Protein AF-A0A645G184-F1 (afdb_monomer_lite)

pLDDT: mean 77.53, std 12.36, range [44.47, 93.75]

Foldseek 3Di:
DLLVVLLVVLVVLVVPPPVVQVVVLVPDDPVVSLVSVLVVLVVQLVVLVVQLVVLVVVLVVQQVDADPVPRDGCNVSSNSRNVSSVSNSVVSVVVSVVSVVVVVVVVVVPDDD

Sequence (113 aa):
MIWAALLAVSCAAWWREHVGLDLLPSRLPPAPRRLLKLVIDGATVLFFVFMCLYGIDMTVEGRTQFSTLFGLSMALPFAAVPVSSALAAFQFGVRLITDLSELPRTEVAAAPY

Organism: NCBI:txid1076179

Structure (mmCIF, N/CA/C/O backbone):
data_AF-A0A645G184-F1
#
_entry.id   AF-A0A645G184-F1
#
loop_
_atom_site.group_PDB
_atom_site.id
_atom_site.type_symbol
_atom_site.label_atom_id
_atom_site.label_alt_id
_atom_site.label_comp_id
_atom_site.label_asym_id
_atom_site.label_entity_id
_atom_si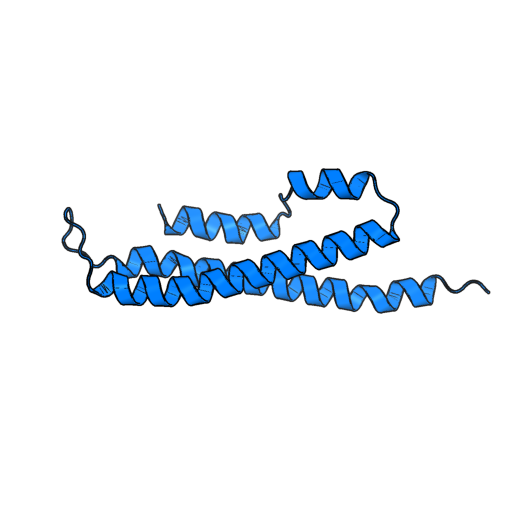te.label_seq_id
_atom_site.pdbx_PDB_ins_code
_atom_site.Cartn_x
_atom_site.Cartn_y
_atom_site.Cartn_z
_atom_site.occupancy
_atom_site.B_iso_or_equiv
_atom_site.auth_seq_id
_atom_site.auth_comp_id
_atom_site.auth_asym_id
_atom_site.auth_atom_id
_atom_site.pdbx_PDB_model_num
ATOM 1 N N . MET A 1 1 ? 11.512 11.383 -8.671 1.00 77.44 1 MET A N 1
ATOM 2 C CA . MET A 1 1 ? 10.327 11.961 -7.997 1.00 77.44 1 MET A CA 1
ATOM 3 C C . MET A 1 1 ? 9.214 10.939 -7.801 1.00 77.44 1 MET A C 1
ATOM 5 O O . MET A 1 1 ? 8.762 10.811 -6.678 1.00 77.44 1 MET A O 1
ATOM 9 N N . ILE A 1 2 ? 8.836 10.163 -8.826 1.00 84.88 2 ILE A N 1
ATOM 10 C CA . ILE A 1 2 ? 7.762 9.146 -8.751 1.00 84.88 2 ILE A CA 1
ATOM 11 C C . ILE A 1 2 ? 7.951 8.160 -7.583 1.00 84.88 2 ILE A C 1
ATOM 13 O O . ILE A 1 2 ? 7.051 8.000 -6.770 1.00 84.88 2 ILE A O 1
ATOM 17 N N . TRP A 1 3 ? 9.150 7.588 -7.434 1.00 89.62 3 TRP A N 1
ATOM 18 C CA . TRP A 1 3 ? 9.488 6.711 -6.305 1.00 89.62 3 TRP A CA 1
ATOM 19 C C . TRP A 1 3 ? 9.290 7.367 -4.938 1.00 89.62 3 TRP A C 1
ATOM 21 O O . TRP A 1 3 ? 8.642 6.790 -4.076 1.00 89.62 3 TRP A O 1
ATOM 31 N N . ALA A 1 4 ? 9.814 8.580 -4.750 1.00 87.38 4 ALA A N 1
ATOM 32 C CA . ALA A 1 4 ? 9.685 9.300 -3.487 1.00 87.38 4 ALA A CA 1
ATOM 33 C C . ALA A 1 4 ? 8.218 9.636 -3.172 1.00 87.38 4 ALA A C 1
ATOM 35 O O . ALA A 1 4 ? 7.779 9.427 -2.049 1.00 87.38 4 ALA A O 1
ATOM 36 N N . ALA A 1 5 ? 7.452 10.093 -4.169 1.00 86.12 5 ALA A N 1
ATOM 37 C CA . ALA A 1 5 ? 6.037 10.413 -4.007 1.00 86.12 5 ALA A CA 1
ATOM 38 C C . ALA A 1 5 ? 5.201 9.173 -3.652 1.00 86.12 5 ALA A C 1
ATOM 40 O O . ALA A 1 5 ? 4.384 9.222 -2.740 1.00 86.12 5 ALA A O 1
ATOM 41 N N . LEU A 1 6 ? 5.434 8.048 -4.329 1.00 85.31 6 LEU A N 1
ATOM 42 C CA . LEU A 1 6 ? 4.681 6.817 -4.096 1.00 85.31 6 LEU A CA 1
ATOM 43 C C . LEU A 1 6 ? 5.078 6.121 -2.788 1.00 85.31 6 LEU A C 1
ATOM 45 O O . LEU A 1 6 ? 4.212 5.659 -2.053 1.00 85.31 6 LEU A O 1
ATOM 49 N N . LEU A 1 7 ? 6.368 6.106 -2.441 1.00 85.50 7 LEU A N 1
ATOM 50 C CA . LEU A 1 7 ? 6.820 5.611 -1.137 1.00 85.50 7 LEU A CA 1
ATOM 51 C C . LEU A 1 7 ? 6.313 6.482 0.016 1.00 85.50 7 LEU A C 1
ATOM 53 O O . LEU A 1 7 ? 6.006 5.954 1.082 1.00 85.50 7 LEU A O 1
ATOM 57 N N . ALA A 1 8 ? 6.170 7.796 -0.190 1.00 84.31 8 ALA A N 1
ATOM 58 C CA . ALA A 1 8 ? 5.580 8.677 0.811 1.00 84.31 8 ALA A CA 1
ATOM 59 C C . ALA A 1 8 ? 4.133 8.277 1.143 1.00 84.31 8 ALA A C 1
ATOM 61 O O . ALA A 1 8 ? 3.758 8.335 2.310 1.00 84.31 8 ALA A O 1
ATOM 62 N N . VAL A 1 9 ? 3.350 7.791 0.169 1.00 75.69 9 VAL A N 1
ATOM 63 C CA . VAL A 1 9 ? 1.995 7.256 0.415 1.00 75.69 9 VAL A CA 1
ATOM 64 C C . VAL A 1 9 ? 2.048 6.027 1.327 1.00 75.69 9 VAL A C 1
ATOM 66 O O . VAL A 1 9 ? 1.304 5.955 2.306 1.00 75.69 9 VAL A O 1
ATOM 69 N N . SER A 1 10 ? 2.966 5.090 1.070 1.00 78.44 10 SER A N 1
ATOM 70 C CA . SER A 1 10 ? 3.162 3.912 1.926 1.00 78.44 10 SER A CA 1
ATOM 71 C C . SER A 1 10 ? 3.655 4.279 3.333 1.00 78.44 10 SER A C 1
ATOM 73 O O . SER A 1 10 ? 3.317 3.584 4.286 1.00 78.44 10 SER A O 1
ATOM 75 N N . CYS A 1 11 ? 4.431 5.358 3.486 1.00 77.56 11 CYS A N 1
ATOM 76 C CA . CYS A 1 11 ? 4.851 5.878 4.793 1.00 77.56 11 CYS A CA 1
ATOM 77 C C . CYS A 1 11 ? 3.720 6.617 5.527 1.00 77.56 11 CYS A C 1
ATOM 79 O O . CYS A 1 11 ? 3.570 6.462 6.737 1.00 77.56 11 CYS A O 1
ATOM 81 N N . ALA A 1 12 ? 2.898 7.397 4.822 1.00 71.38 12 ALA A N 1
ATOM 82 C CA . ALA A 1 12 ? 1.760 8.112 5.404 1.00 71.38 12 ALA A CA 1
ATOM 83 C C . ALA A 1 12 ? 0.668 7.151 5.906 1.00 71.38 12 ALA A C 1
ATOM 85 O O . ALA A 1 12 ? 0.032 7.408 6.930 1.00 71.38 12 ALA A O 1
ATOM 86 N N . ALA A 1 13 ? 0.513 5.997 5.247 1.00 68.06 13 ALA A N 1
ATOM 87 C CA . ALA A 1 13 ? -0.337 4.898 5.707 1.00 68.06 13 ALA A CA 1
ATOM 88 C C . ALA A 1 13 ? -0.019 4.460 7.152 1.00 68.06 13 ALA A C 1
ATOM 90 O O . ALA A 1 13 ? -0.923 4.151 7.936 1.00 68.06 13 ALA A O 1
ATOM 91 N N . TRP A 1 14 ? 1.260 4.495 7.546 1.00 63.25 14 TRP A N 1
ATOM 92 C CA . TRP A 1 14 ? 1.674 4.183 8.912 1.00 63.25 14 TRP A CA 1
ATOM 93 C C . TRP A 1 14 ? 1.129 5.197 9.930 1.00 63.25 14 TRP A C 1
ATOM 95 O O . TRP A 1 14 ? 0.648 4.806 10.996 1.00 63.25 14 TRP A O 1
ATOM 105 N N . TRP A 1 15 ? 1.125 6.486 9.587 1.00 62.84 15 TRP A N 1
ATOM 106 C CA . TRP A 1 15 ? 0.793 7.585 10.502 1.00 62.84 15 TRP A CA 1
ATOM 107 C C . TRP A 1 15 ? -0.707 7.868 10.673 1.00 62.84 15 TRP A C 1
ATOM 109 O O . TRP A 1 15 ? -1.070 8.703 11.493 1.00 62.84 15 TRP A O 1
ATOM 119 N N . ARG A 1 16 ? -1.594 7.138 9.978 1.00 55.47 16 ARG A N 1
ATOM 120 C CA . ARG A 1 16 ? -3.060 7.337 10.044 1.00 55.47 16 ARG A CA 1
ATOM 121 C C . ARG A 1 16 ? -3.485 8.773 9.719 1.00 55.47 16 ARG A C 1
ATOM 123 O O . ARG A 1 16 ? -4.484 9.251 10.245 1.00 55.47 16 ARG A O 1
ATOM 130 N N . GLU A 1 17 ? -2.810 9.448 8.792 1.00 55.41 17 GLU A N 1
ATOM 131 C CA . GLU A 1 17 ? -3.254 10.767 8.316 1.00 55.41 17 GLU A CA 1
ATOM 132 C C . GLU A 1 17 ? -4.462 10.690 7.362 1.00 55.41 17 GLU A C 1
ATOM 134 O O . GLU A 1 17 ? -4.646 11.522 6.476 1.00 55.41 17 GLU A O 1
ATOM 139 N N . HIS A 1 18 ? -5.375 9.739 7.571 1.00 63.38 18 HIS A N 1
ATOM 140 C CA . HIS A 1 18 ? -6.717 9.810 6.999 1.00 63.38 18 HIS A CA 1
ATOM 141 C C . HIS A 1 18 ? -7.560 10.818 7.794 1.00 63.38 18 HIS A C 1
ATOM 143 O O . HIS A 1 18 ? -8.670 10.519 8.227 1.00 63.38 18 HIS A O 1
ATOM 149 N N . VAL A 1 19 ? -7.028 12.031 7.980 1.00 48.03 19 VAL A N 1
ATOM 150 C CA . VAL A 1 19 ? -7.607 13.113 8.788 1.00 48.03 19 VAL A CA 1
ATOM 151 C C . VAL A 1 19 ? -9.067 13.362 8.386 1.00 48.03 19 VAL A C 1
ATOM 153 O O . VAL A 1 19 ? -9.924 13.535 9.245 1.00 48.03 19 VAL A O 1
ATOM 156 N N . GLY A 1 20 ? -9.389 13.270 7.090 1.00 51.06 20 GLY A N 1
ATOM 157 C CA . GLY A 1 20 ? -10.762 13.402 6.586 1.00 51.06 20 GLY A CA 1
ATOM 158 C C . GLY A 1 20 ? -11.712 12.250 6.954 1.00 51.06 20 GLY A C 1
ATOM 159 O O . GLY A 1 20 ? -12.904 12.486 7.136 1.00 51.06 20 GLY A O 1
ATOM 160 N N . LEU A 1 21 ? -11.206 11.022 7.107 1.00 57.28 21 LEU A N 1
ATOM 161 C CA . LEU A 1 21 ? -12.008 9.840 7.448 1.00 57.28 21 LEU A CA 1
ATOM 162 C C . LEU A 1 21 ? -12.116 9.596 8.952 1.00 57.28 21 LEU A C 1
ATOM 164 O O . LEU A 1 21 ? -12.966 8.805 9.334 1.00 57.28 21 LEU A O 1
ATOM 168 N N . ASP A 1 22 ? -11.328 10.260 9.804 1.00 62.62 22 ASP A N 1
ATOM 169 C CA . ASP A 1 22 ? -11.482 10.188 11.266 1.00 62.62 22 ASP A CA 1
ATOM 170 C C . ASP A 1 22 ? -12.506 11.205 11.816 1.00 62.62 22 ASP A C 1
ATOM 172 O O . ASP A 1 22 ? -13.138 10.956 12.850 1.00 62.62 22 ASP A O 1
ATOM 176 N N . LEU A 1 23 ? -12.748 12.321 11.109 1.00 62.06 23 LEU A N 1
ATOM 177 C CA . LEU A 1 23 ? -13.746 13.323 11.514 1.00 62.06 23 LEU A CA 1
ATOM 178 C C . LEU A 1 23 ? -15.178 12.766 11.504 1.00 62.06 23 LEU A C 1
ATOM 180 O O . LEU A 1 23 ? -15.943 13.026 12.432 1.00 62.06 23 LEU A O 1
ATOM 184 N N . LEU A 1 24 ? -15.543 11.974 10.495 1.00 65.19 24 LEU A N 1
ATOM 185 C CA . LEU A 1 24 ? -16.877 11.378 10.372 1.00 65.19 24 LEU A CA 1
ATOM 186 C C . LEU A 1 24 ? -17.193 10.357 11.496 1.00 65.19 24 LEU A C 1
ATOM 188 O O . LEU A 1 24 ? -18.178 10.552 12.207 1.00 65.19 24 LEU A O 1
ATOM 192 N N . PRO A 1 25 ? -16.361 9.329 11.761 1.00 61.56 25 PRO A N 1
ATOM 193 C CA . PRO A 1 25 ? -16.562 8.377 12.850 1.00 61.56 25 PRO A CA 1
ATOM 194 C C . PRO A 1 25 ? -16.48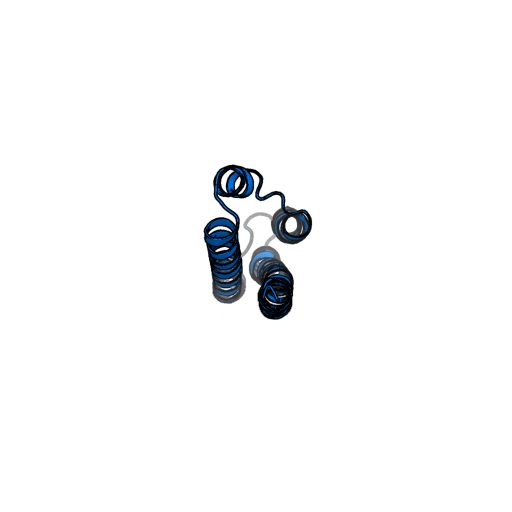4 8.998 14.245 1.00 61.56 25 PRO A C 1
ATOM 196 O O . PRO A 1 25 ? -17.029 8.415 15.178 1.00 61.56 25 PRO A O 1
ATOM 199 N N . SER A 1 26 ? -15.838 10.157 14.425 1.00 66.00 26 SER A N 1
ATOM 200 C CA . SER A 1 26 ? -15.781 10.836 15.731 1.00 66.00 26 SER A CA 1
ATOM 201 C C . SER A 1 26 ? -17.156 11.274 16.261 1.00 66.00 26 SER A C 1
ATOM 203 O O . SER A 1 26 ? -17.314 11.469 17.464 1.00 66.00 26 SER A O 1
ATOM 205 N N . ARG A 1 27 ? -18.158 11.390 15.379 1.00 68.19 27 ARG A N 1
ATOM 206 C CA . ARG A 1 27 ? -19.540 11.763 15.717 1.00 68.19 27 ARG A CA 1
ATOM 207 C C . ARG A 1 27 ? -20.470 10.564 15.925 1.00 68.19 27 ARG A C 1
ATOM 209 O O . ARG A 1 27 ? -21.628 10.771 16.276 1.00 68.19 27 ARG A O 1
ATOM 216 N N . LEU A 1 28 ? -19.996 9.336 15.695 1.00 67.12 28 LEU A N 1
ATOM 217 C CA . LEU A 1 28 ? -20.820 8.129 15.768 1.00 67.12 28 LEU A CA 1
ATOM 218 C C . LEU A 1 28 ? -20.613 7.338 17.075 1.00 67.12 28 LEU A C 1
ATOM 220 O O . LEU A 1 28 ? -19.501 7.301 17.611 1.00 67.12 28 LEU A O 1
ATOM 224 N N . PRO A 1 29 ? -21.662 6.640 17.557 1.00 72.62 29 PRO A N 1
ATOM 225 C CA . PRO A 1 29 ? -21.558 5.704 18.673 1.00 72.62 29 PRO A CA 1
ATOM 226 C C . PRO A 1 29 ? -20.583 4.543 18.370 1.00 72.62 29 PRO A C 1
ATOM 228 O O . PRO A 1 29 ? -20.270 4.265 17.206 1.00 72.62 29 PRO A O 1
ATOM 231 N N . PRO A 1 30 ? -20.080 3.841 19.404 1.00 71.56 30 PRO A N 1
ATOM 232 C CA . PRO A 1 30 ? -18.918 2.955 19.292 1.00 71.56 30 PRO A CA 1
ATOM 233 C C . PRO A 1 30 ? -19.098 1.773 18.328 1.00 71.56 30 PRO A C 1
ATOM 235 O O . PRO A 1 30 ? -18.126 1.378 17.693 1.00 71.56 30 PRO A O 1
ATOM 238 N N . ALA A 1 31 ? -20.308 1.230 18.172 1.00 72.56 31 ALA A N 1
ATOM 239 C CA . ALA A 1 31 ? -20.567 0.089 17.288 1.00 72.56 31 ALA A CA 1
ATOM 240 C C . ALA A 1 31 ? -20.479 0.432 15.779 1.00 72.56 31 ALA A C 1
ATOM 242 O O . ALA A 1 31 ? -19.637 -0.154 15.095 1.00 72.56 31 ALA A O 1
ATOM 243 N N . PRO A 1 32 ? -21.243 1.403 15.229 1.00 76.56 32 PRO A N 1
ATOM 244 C CA . PRO A 1 32 ? -21.146 1.749 13.805 1.00 76.56 32 PRO A CA 1
ATOM 245 C C . PRO A 1 32 ? -19.802 2.387 13.437 1.00 76.56 32 PRO A C 1
ATOM 247 O O . PRO A 1 32 ? -19.313 2.192 12.327 1.00 76.56 32 PRO A O 1
ATOM 250 N N . ARG A 1 33 ? -19.158 3.091 14.379 1.00 76.56 33 ARG A N 1
ATOM 251 C CA . ARG A 1 33 ? -17.797 3.613 14.201 1.00 76.56 33 ARG A CA 1
ATOM 252 C C . ARG A 1 33 ? -16.790 2.506 13.877 1.00 76.56 33 ARG A C 1
ATOM 254 O O . ARG A 1 33 ? -15.904 2.718 13.054 1.00 76.56 33 ARG A O 1
ATOM 261 N N . ARG A 1 34 ? -16.909 1.348 14.532 1.00 74.06 34 ARG A N 1
ATOM 262 C CA . ARG A 1 34 ? -16.015 0.198 14.327 1.00 74.06 34 ARG A CA 1
ATOM 263 C C . ARG A 1 34 ? -16.247 -0.458 12.973 1.00 74.06 34 ARG A C 1
ATOM 265 O O . ARG A 1 34 ? -15.285 -0.667 12.245 1.00 74.06 34 ARG A O 1
ATOM 272 N N . LEU A 1 35 ? -17.509 -0.703 12.610 1.00 79.94 35 LEU A N 1
ATOM 273 C CA . LEU A 1 35 ? -17.845 -1.267 11.301 1.00 79.94 35 LEU A CA 1
ATOM 274 C C . LEU A 1 35 ? -17.343 -0.367 10.165 1.00 79.94 35 LEU A C 1
ATOM 276 O O . LEU A 1 35 ? -16.749 -0.857 9.211 1.00 79.94 35 LEU A O 1
ATOM 280 N N . LEU A 1 36 ? -17.520 0.950 10.297 1.00 81.88 36 LEU A N 1
ATOM 281 C CA . LEU A 1 36 ? -17.047 1.909 9.303 1.00 81.88 36 LEU A CA 1
ATOM 282 C C . LEU A 1 36 ? -15.522 1.861 9.134 1.00 81.88 36 LEU A C 1
ATOM 284 O O . LEU A 1 36 ? -15.045 1.864 8.004 1.00 81.88 36 LEU A O 1
ATOM 288 N N . LYS A 1 37 ? -14.761 1.770 10.234 1.00 79.31 37 LYS A N 1
ATOM 289 C CA . LYS A 1 37 ? -13.298 1.619 10.177 1.00 79.31 37 LYS A CA 1
ATOM 290 C C . LYS A 1 37 ? -12.882 0.334 9.467 1.00 79.31 37 LYS A C 1
ATOM 292 O O . LYS A 1 37 ? -12.089 0.404 8.539 1.00 79.31 37 LYS A O 1
ATOM 297 N N . LEU A 1 38 ? -13.492 -0.797 9.824 1.00 82.38 38 LEU A N 1
ATOM 298 C CA . LEU A 1 38 ? -13.208 -2.087 9.194 1.00 82.38 38 LEU A CA 1
ATOM 299 C C . LEU A 1 38 ? -13.474 -2.056 7.679 1.00 82.38 38 LEU A C 1
ATOM 301 O O . LEU A 1 38 ? -12.679 -2.565 6.892 1.00 82.38 38 LEU A O 1
ATOM 305 N N . VAL A 1 39 ? -14.581 -1.432 7.264 1.00 84.81 39 VAL A N 1
ATOM 306 C CA . VAL A 1 39 ? -14.940 -1.281 5.847 1.00 84.81 39 VAL A CA 1
ATOM 307 C C . VAL A 1 39 ? -13.944 -0.384 5.114 1.00 84.81 39 VAL A C 1
ATOM 309 O O . VAL A 1 39 ? -13.523 -0.726 4.012 1.00 84.81 39 VAL A O 1
ATOM 312 N N . ILE A 1 40 ? -13.545 0.741 5.713 1.00 84.19 40 ILE A N 1
ATOM 313 C CA . ILE A 1 40 ? -12.552 1.657 5.135 1.00 84.19 40 ILE A CA 1
ATOM 314 C C . ILE A 1 40 ? -11.198 0.962 4.983 1.00 84.19 40 ILE A C 1
ATOM 316 O O . ILE A 1 40 ? -10.594 1.033 3.912 1.00 84.19 40 ILE A O 1
ATOM 320 N N . ASP A 1 41 ? -10.734 0.270 6.021 1.00 82.19 41 ASP A N 1
ATOM 321 C CA . ASP A 1 41 ? -9.451 -0.429 5.998 1.00 82.19 41 ASP A CA 1
ATOM 322 C C . ASP A 1 41 ? -9.477 -1.566 4.967 1.00 82.19 41 ASP A C 1
ATOM 324 O O . ASP A 1 41 ? -8.566 -1.680 4.148 1.00 82.19 41 ASP A O 1
ATOM 328 N N . GLY A 1 42 ? -10.567 -2.339 4.906 1.00 86.56 42 GLY A N 1
ATOM 329 C CA . GLY A 1 42 ? -10.769 -3.365 3.881 1.00 86.56 42 GLY A CA 1
ATOM 330 C C . GLY A 1 42 ? -10.787 -2.804 2.455 1.00 86.56 42 GLY A C 1
ATOM 331 O O . GLY A 1 42 ? -10.111 -3.336 1.572 1.00 86.56 42 GLY A O 1
ATOM 332 N N . ALA A 1 43 ? -11.501 -1.699 2.223 1.00 88.94 43 ALA A N 1
ATOM 333 C CA . ALA A 1 43 ? -11.527 -1.022 0.926 1.00 88.94 43 ALA A CA 1
ATOM 334 C C . ALA A 1 43 ? -10.142 -0.481 0.535 1.00 88.94 43 ALA A C 1
ATOM 336 O O . ALA A 1 43 ? -9.751 -0.561 -0.629 1.00 88.94 43 ALA A O 1
ATOM 337 N N . THR A 1 44 ? -9.378 0.012 1.511 1.00 86.69 44 THR A N 1
ATOM 338 C CA . THR A 1 44 ? -8.015 0.515 1.311 1.00 86.69 44 THR A CA 1
ATOM 339 C C . THR A 1 44 ? -7.062 -0.612 0.914 1.00 86.69 44 THR A C 1
ATOM 341 O O . THR A 1 44 ? -6.331 -0.474 -0.067 1.00 86.69 44 THR A O 1
ATOM 344 N N . VAL A 1 45 ? -7.109 -1.758 1.606 1.00 88.94 45 VAL A N 1
ATOM 345 C CA . VAL A 1 45 ? -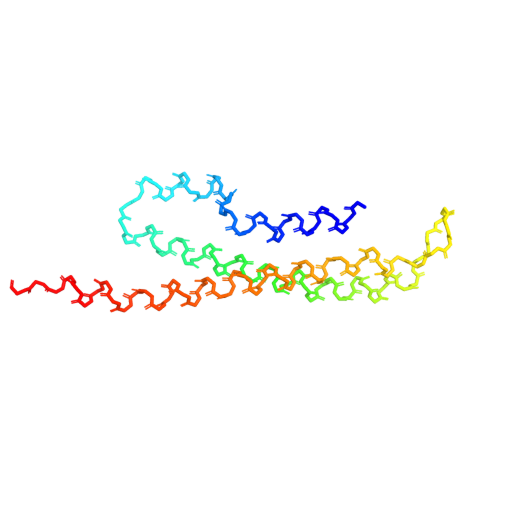6.338 -2.956 1.225 1.00 88.94 45 VAL A CA 1
ATOM 346 C C . VAL A 1 45 ? -6.686 -3.381 -0.198 1.00 88.94 45 VAL A C 1
ATOM 348 O O . VAL A 1 45 ? -5.785 -3.570 -1.014 1.00 88.94 45 VAL A O 1
ATOM 351 N N . LEU A 1 46 ? -7.979 -3.490 -0.515 1.00 92.06 46 LEU A N 1
ATOM 352 C CA . LEU A 1 46 ? -8.439 -3.897 -1.840 1.00 92.06 46 LEU A CA 1
ATOM 353 C C . LEU A 1 46 ? -7.926 -2.953 -2.935 1.00 92.06 46 LEU A C 1
ATOM 355 O O . LEU A 1 46 ? -7.416 -3.412 -3.957 1.00 92.06 46 LEU A O 1
ATOM 359 N N . PHE A 1 47 ? -8.012 -1.642 -2.703 1.00 90.12 47 PHE A N 1
ATOM 360 C CA . PHE A 1 47 ? -7.515 -0.628 -3.627 1.00 90.12 47 PHE A CA 1
ATOM 361 C C . PHE A 1 47 ? -6.009 -0.769 -3.884 1.00 90.12 47 PHE A C 1
ATOM 363 O O . PHE A 1 47 ? -5.580 -0.770 -5.037 1.00 90.12 47 PHE A O 1
ATOM 370 N N . PHE A 1 48 ? -5.197 -0.947 -2.838 1.00 89.56 48 PHE A N 1
ATOM 371 C CA . PHE A 1 48 ? -3.750 -1.103 -3.006 1.00 89.56 48 PHE A CA 1
ATOM 372 C C . PHE A 1 48 ? -3.356 -2.439 -3.641 1.00 89.56 48 PHE A C 1
ATOM 374 O O . PHE A 1 48 ? -2.400 -2.480 -4.414 1.00 89.56 48 PHE A O 1
ATOM 381 N N . VAL A 1 49 ? -4.094 -3.523 -3.386 1.00 92.19 49 VAL A N 1
ATOM 382 C CA . VAL A 1 49 ? -3.895 -4.796 -4.097 1.00 92.19 49 VAL A CA 1
ATOM 383 C C . VAL A 1 49 ? -4.187 -4.622 -5.587 1.00 92.19 49 VAL A C 1
ATOM 385 O O . VAL A 1 49 ? -3.375 -5.021 -6.419 1.00 92.19 49 VAL A O 1
ATOM 388 N N . PHE A 1 50 ? -5.298 -3.967 -5.932 1.00 93.75 50 PHE A N 1
ATOM 389 C CA . PHE A 1 50 ? -5.633 -3.655 -7.319 1.00 93.75 50 PHE A CA 1
ATOM 390 C C . PHE A 1 50 ? -4.555 -2.787 -7.988 1.00 93.75 50 PHE A C 1
ATOM 392 O O . PHE A 1 50 ? -4.090 -3.110 -9.081 1.00 93.75 50 PHE A O 1
ATOM 399 N N . MET A 1 51 ? -4.092 -1.734 -7.305 1.00 90.50 51 MET A N 1
ATOM 400 C CA . MET A 1 51 ? -3.029 -0.853 -7.802 1.00 90.50 51 MET A CA 1
ATOM 401 C C . MET A 1 51 ? -1.699 -1.597 -7.990 1.00 90.50 51 MET A C 1
ATOM 403 O O . MET A 1 51 ? -0.959 -1.302 -8.926 1.00 90.50 51 MET A O 1
ATOM 407 N N . CYS A 1 52 ? -1.412 -2.596 -7.150 1.00 92.75 52 CYS A N 1
ATOM 408 C CA . CYS A 1 52 ? -0.244 -3.457 -7.301 1.00 92.75 52 CYS A CA 1
ATOM 409 C C . CYS A 1 52 ? -0.313 -4.280 -8.593 1.00 92.75 52 CYS A C 1
ATOM 411 O O . CYS A 1 52 ? 0.627 -4.240 -9.384 1.00 92.75 52 CYS A O 1
ATOM 413 N N . LEU A 1 53 ? -1.436 -4.964 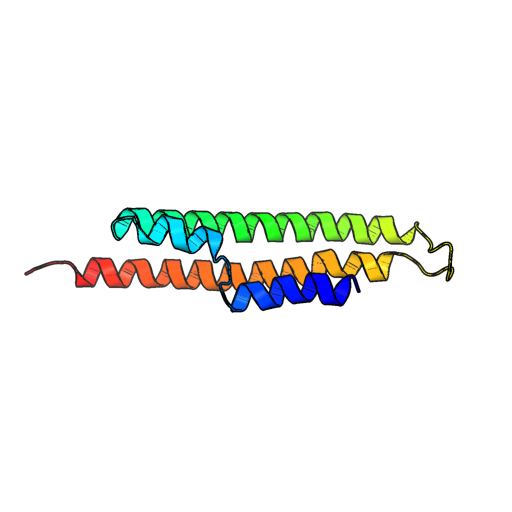-8.838 1.00 93.31 53 LEU A N 1
ATOM 414 C CA . LEU A 1 53 ? -1.629 -5.783 -10.039 1.00 93.31 53 LEU A CA 1
ATOM 415 C C . LEU A 1 53 ? -1.542 -4.936 -11.312 1.00 93.31 53 LEU A C 1
ATOM 417 O O . LEU A 1 53 ? -0.752 -5.237 -12.201 1.00 93.31 53 LEU A O 1
ATOM 421 N N . TYR A 1 54 ? -2.268 -3.820 -11.354 1.00 91.31 54 TYR A N 1
ATOM 422 C CA . TYR A 1 54 ? -2.236 -2.917 -12.504 1.00 91.31 54 TYR A CA 1
ATOM 423 C C . TYR A 1 54 ? -0.858 -2.257 -12.693 1.00 91.31 54 TYR A C 1
ATOM 425 O O . TYR A 1 54 ? -0.398 -2.033 -13.812 1.00 91.31 54 TYR A O 1
ATOM 433 N N . GLY A 1 55 ? -0.154 -1.974 -11.594 1.00 88.12 55 GLY A N 1
ATOM 434 C CA . GLY A 1 55 ? 1.206 -1.442 -11.618 1.00 88.12 55 GLY A CA 1
ATOM 435 C C . GLY A 1 55 ? 2.225 -2.406 -12.233 1.00 88.12 55 GLY A C 1
ATOM 436 O O . GLY A 1 55 ? 3.193 -1.955 -12.851 1.00 88.12 55 GLY A O 1
ATOM 437 N N . ILE A 1 56 ? 2.018 -3.721 -12.100 1.00 90.94 56 ILE A N 1
ATOM 438 C CA . ILE A 1 56 ? 2.854 -4.735 -12.760 1.00 90.94 56 ILE A CA 1
ATOM 439 C C . ILE A 1 56 ? 2.678 -4.643 -14.276 1.00 90.94 56 ILE A C 1
ATOM 441 O O . ILE A 1 56 ? 3.681 -4.544 -14.987 1.00 90.94 56 ILE A O 1
ATOM 445 N N . ASP A 1 57 ? 1.436 -4.590 -14.759 1.00 88.62 57 ASP A N 1
ATOM 446 C CA . ASP A 1 57 ? 1.142 -4.466 -16.191 1.00 88.62 57 ASP A CA 1
ATOM 447 C C . ASP A 1 57 ? 1.716 -3.162 -16.763 1.00 88.62 57 ASP A C 1
ATOM 449 O O . ASP A 1 57 ? 2.449 -3.194 -17.754 1.00 88.62 57 ASP A O 1
ATOM 453 N N . MET A 1 58 ? 1.538 -2.031 -16.063 1.00 85.44 58 MET A N 1
ATOM 454 C CA . MET A 1 58 ? 2.173 -0.761 -16.449 1.00 85.44 58 MET A CA 1
ATOM 455 C C . MET A 1 58 ? 3.701 -0.869 -16.527 1.00 85.44 58 MET A C 1
ATOM 457 O O . MET A 1 58 ? 4.323 -0.319 -17.435 1.00 85.44 58 MET A O 1
ATOM 461 N N . THR A 1 59 ? 4.334 -1.580 -15.591 1.00 87.88 59 THR A N 1
ATOM 462 C CA . THR A 1 59 ? 5.793 -1.770 -15.590 1.00 87.88 59 THR A CA 1
ATOM 463 C C . THR A 1 59 ? 6.246 -2.605 -16.787 1.00 87.88 59 THR A C 1
ATOM 465 O O . THR A 1 59 ? 7.282 -2.318 -17.394 1.00 87.88 59 THR A O 1
ATOM 468 N N . VAL A 1 60 ? 5.468 -3.627 -17.148 1.00 86.56 60 VAL A N 1
ATOM 469 C CA . VAL A 1 60 ? 5.728 -4.473 -18.314 1.00 86.56 60 VAL A CA 1
ATOM 470 C C . VAL A 1 60 ? 5.609 -3.671 -19.607 1.00 86.56 60 VAL A C 1
ATOM 472 O O . VAL A 1 60 ? 6.536 -3.722 -20.417 1.00 86.56 60 VAL A O 1
ATOM 475 N N . GLU A 1 61 ? 4.542 -2.893 -19.773 1.00 83.25 61 GLU A N 1
ATOM 476 C CA . GLU A 1 61 ? 4.326 -2.025 -20.938 1.00 83.25 61 GLU A CA 1
ATOM 477 C C . GLU A 1 61 ? 5.394 -0.925 -21.039 1.00 83.25 61 GLU A C 1
ATOM 479 O O . GLU A 1 61 ? 5.925 -0.651 -22.122 1.00 83.25 61 GLU A O 1
ATOM 484 N N . GLY A 1 62 ? 5.812 -0.372 -19.896 1.00 78.19 62 GLY A N 1
ATOM 485 C CA . GLY A 1 62 ? 6.868 0.635 -19.786 1.00 78.19 62 GLY A CA 1
ATOM 486 C C . GLY A 1 62 ? 8.238 0.191 -20.291 1.00 78.19 62 GLY A C 1
ATOM 487 O O . GLY A 1 62 ? 9.097 1.036 -20.545 1.00 78.19 62 GLY A O 1
ATOM 488 N N . ARG A 1 63 ? 8.459 -1.114 -20.503 1.00 76.31 63 ARG A N 1
ATOM 489 C CA . ARG A 1 63 ? 9.679 -1.612 -21.161 1.00 76.31 63 ARG A CA 1
ATOM 490 C C . ARG A 1 63 ? 9.788 -1.173 -22.617 1.00 76.31 63 ARG A C 1
ATOM 492 O O . ARG A 1 63 ? 10.897 -1.020 -23.113 1.00 76.31 63 ARG A O 1
ATOM 499 N N . THR A 1 64 ? 8.654 -0.958 -23.277 1.00 76.06 64 THR A N 1
ATOM 500 C CA . THR A 1 64 ? 8.593 -0.530 -24.683 1.00 76.06 64 THR A CA 1
ATOM 501 C C . THR A 1 64 ? 8.584 0.991 -24.841 1.00 76.06 64 THR A C 1
ATOM 503 O O . THR A 1 64 ? 8.824 1.502 -25.933 1.00 76.06 64 THR A O 1
ATOM 506 N N . GLN A 1 65 ? 8.358 1.723 -23.745 1.00 75.88 65 GLN A N 1
ATOM 507 C CA . GLN A 1 65 ? 8.377 3.179 -23.715 1.00 75.88 65 GLN A CA 1
ATOM 508 C C . GLN A 1 65 ? 9.750 3.697 -23.282 1.00 75.88 65 GLN A C 1
ATOM 510 O O . GLN A 1 65 ? 10.237 3.403 -22.187 1.00 75.88 65 GLN A O 1
ATOM 515 N N . PHE A 1 66 ? 10.356 4.514 -24.139 1.00 76.25 66 PHE A N 1
ATOM 516 C CA . PHE A 1 66 ? 11.642 5.149 -23.879 1.00 76.25 66 PHE A CA 1
ATOM 517 C C . PHE A 1 66 ? 11.467 6.642 -23.623 1.00 76.25 66 PHE A C 1
ATOM 519 O O . PHE A 1 66 ? 10.698 7.328 -24.296 1.00 76.25 66 PHE A O 1
ATOM 526 N N . SER A 1 67 ? 12.204 7.149 -22.640 1.00 74.94 67 SER A N 1
ATOM 527 C CA . SER A 1 67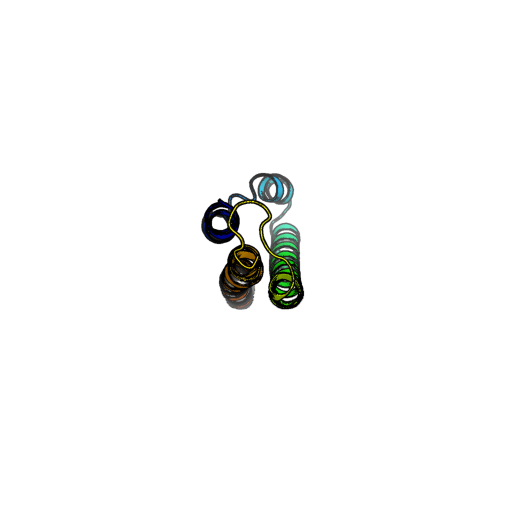 ? 12.313 8.581 -22.384 1.00 74.94 67 SER A CA 1
ATOM 528 C C . SER A 1 67 ? 12.918 9.294 -23.587 1.00 74.94 67 SER A C 1
ATOM 530 O O . SER A 1 67 ? 14.022 8.965 -24.017 1.00 74.94 67 SER A O 1
ATOM 532 N N . THR A 1 68 ? 12.224 10.321 -24.077 1.00 69.06 68 THR A N 1
ATOM 533 C CA . THR A 1 68 ? 12.698 11.210 -25.149 1.00 69.06 68 THR A CA 1
ATOM 534 C C . THR A 1 68 ? 13.951 11.990 -24.755 1.00 69.06 68 THR A C 1
ATOM 536 O O . THR A 1 68 ? 14.695 12.421 -25.629 1.00 69.06 68 THR A O 1
ATOM 539 N N . LEU A 1 69 ? 14.192 12.164 -23.450 1.00 69.81 69 LEU A N 1
ATOM 540 C CA . LEU A 1 69 ? 15.286 12.982 -22.928 1.00 69.81 69 LEU A CA 1
ATOM 541 C C . LEU A 1 69 ? 16.571 12.182 -22.672 1.00 69.81 69 LEU A C 1
ATOM 543 O O . LEU A 1 69 ? 17.662 12.687 -22.906 1.00 69.81 69 LEU A O 1
ATOM 547 N N . PHE A 1 70 ? 16.449 10.947 -22.173 1.00 71.81 70 PHE A N 1
ATOM 548 C CA . PHE A 1 70 ? 17.598 10.136 -21.737 1.00 71.81 70 PHE A CA 1
ATOM 549 C C . PHE A 1 70 ? 17.726 8.786 -22.458 1.00 71.81 70 PHE A C 1
ATOM 551 O O . PHE A 1 70 ? 18.693 8.071 -22.218 1.00 71.81 70 PHE A O 1
ATOM 558 N N . GLY A 1 71 ? 16.756 8.389 -23.292 1.00 74.44 71 GLY A N 1
ATOM 559 C CA . GLY A 1 71 ? 16.747 7.075 -23.953 1.00 74.44 71 GLY A CA 1
ATOM 560 C C . GLY A 1 71 ? 16.595 5.887 -22.992 1.00 74.44 71 GLY A C 1
ATOM 561 O O . GLY A 1 71 ? 16.787 4.741 -23.386 1.00 74.44 71 GLY A O 1
ATOM 562 N N . LEU A 1 72 ? 16.264 6.145 -21.723 1.00 76.00 72 LEU A N 1
ATOM 563 C CA . LEU A 1 72 ? 16.069 5.125 -20.695 1.00 76.00 72 LEU A CA 1
ATOM 564 C C . LEU A 1 72 ? 14.649 4.559 -20.752 1.00 76.00 72 LEU A C 1
ATOM 566 O O . LEU A 1 72 ? 13.691 5.287 -21.021 1.00 76.00 72 LEU A O 1
ATOM 570 N N . SER A 1 73 ? 14.517 3.267 -20.457 1.00 78.31 73 SER A N 1
ATOM 571 C CA . SER A 1 73 ? 13.218 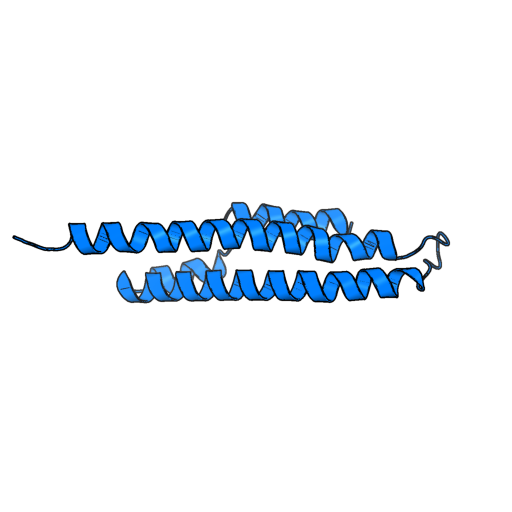2.601 -20.355 1.00 78.31 73 SER A CA 1
ATOM 572 C C . SER A 1 73 ? 12.398 3.142 -19.177 1.00 78.31 73 SER A C 1
ATOM 574 O O . SER A 1 73 ? 12.913 3.312 -18.068 1.00 78.31 73 SER A O 1
ATOM 576 N N . MET A 1 74 ? 11.098 3.356 -19.401 1.00 82.31 74 MET A N 1
ATOM 577 C CA . MET A 1 74 ? 10.140 3.788 -18.375 1.00 82.31 74 MET A CA 1
ATOM 578 C C . MET A 1 74 ? 9.746 2.678 -17.390 1.00 82.31 74 MET A C 1
ATOM 580 O O . MET A 1 74 ? 9.021 2.939 -16.429 1.00 82.31 74 MET A O 1
ATOM 584 N N . ALA A 1 75 ? 10.281 1.465 -17.553 1.00 83.38 75 ALA A N 1
ATOM 585 C CA . ALA A 1 75 ? 10.062 0.365 -16.620 1.00 83.38 75 ALA A CA 1
ATOM 586 C C . ALA A 1 75 ? 10.503 0.710 -15.186 1.00 83.38 75 ALA A C 1
ATOM 588 O O . ALA A 1 75 ? 9.788 0.411 -14.235 1.00 83.38 75 ALA A O 1
ATOM 589 N N . LEU A 1 76 ? 11.647 1.384 -15.005 1.00 83.62 76 LEU A N 1
ATOM 590 C CA . LEU A 1 76 ? 12.154 1.728 -13.670 1.00 83.62 76 LEU A CA 1
ATOM 591 C C . LEU A 1 76 ? 11.268 2.767 -12.941 1.00 83.62 76 LEU A C 1
ATOM 593 O O . LEU A 1 76 ? 10.979 2.576 -11.757 1.00 83.62 76 LEU A O 1
ATOM 597 N N . PRO A 1 77 ? 10.806 3.850 -13.597 1.00 84.56 77 PRO A N 1
ATOM 598 C CA . PRO A 1 77 ? 9.781 4.730 -13.039 1.00 84.56 77 PRO A CA 1
ATOM 599 C C . PRO A 1 77 ? 8.461 4.029 -12.709 1.00 84.56 77 PRO A C 1
ATOM 601 O O . PRO A 1 77 ? 7.913 4.270 -11.635 1.00 84.56 77 PRO A O 1
ATOM 604 N N . PHE A 1 78 ? 7.955 3.168 -13.596 1.00 85.88 78 PHE A N 1
ATOM 605 C CA . PHE A 1 78 ? 6.665 2.502 -13.392 1.00 85.88 78 PHE A CA 1
ATOM 606 C C . PHE A 1 78 ? 6.712 1.409 -12.328 1.00 85.88 78 PHE A C 1
ATOM 608 O O . PHE A 1 78 ? 5.736 1.267 -11.598 1.00 85.88 78 PHE A O 1
ATOM 615 N N . ALA A 1 79 ? 7.865 0.765 -12.117 1.00 88.31 79 ALA A N 1
ATOM 616 C CA . ALA A 1 79 ? 8.076 -0.194 -11.031 1.00 88.31 79 ALA A CA 1
ATOM 617 C C . ALA A 1 79 ? 7.856 0.404 -9.627 1.00 88.31 79 ALA A C 1
ATOM 619 O O . ALA A 1 79 ? 7.575 -0.327 -8.678 1.00 88.31 79 ALA A O 1
ATOM 620 N N . ALA A 1 80 ? 7.919 1.731 -9.484 1.00 89.44 80 ALA A N 1
ATOM 621 C CA . ALA A 1 80 ? 7.580 2.403 -8.234 1.00 89.44 80 ALA A CA 1
ATOM 622 C C . ALA A 1 80 ? 6.130 2.141 -7.794 1.00 89.44 80 ALA A C 1
ATOM 624 O O . ALA A 1 80 ? 5.855 2.066 -6.594 1.00 89.44 80 ALA A O 1
ATOM 625 N N . VAL A 1 81 ? 5.203 2.003 -8.751 1.00 89.56 81 VAL A N 1
ATOM 626 C CA . VAL A 1 81 ? 3.774 1.779 -8.494 1.00 89.56 81 VAL A CA 1
ATOM 627 C C . VAL A 1 81 ? 3.542 0.420 -7.834 1.00 89.56 81 VAL A C 1
ATOM 629 O O . VAL A 1 81 ? 3.078 0.422 -6.695 1.00 89.56 81 VAL A O 1
ATOM 632 N N . PRO A 1 82 ? 3.901 -0.736 -8.428 1.00 91.38 82 PRO A N 1
ATOM 633 C CA . PRO A 1 82 ? 3.655 -2.025 -7.790 1.00 91.38 82 PRO A CA 1
ATOM 634 C C . PRO A 1 82 ? 4.405 -2.175 -6.462 1.00 91.38 82 PRO A C 1
ATOM 636 O O . PRO A 1 82 ? 3.845 -2.714 -5.512 1.00 91.38 82 PRO A O 1
ATOM 639 N N . VAL A 1 83 ? 5.622 -1.632 -6.335 1.00 92.12 83 VAL A N 1
ATOM 640 C CA . VAL A 1 83 ? 6.410 -1.745 -5.094 1.00 92.12 83 VAL A CA 1
ATOM 641 C C . VAL A 1 83 ? 5.781 -0.968 -3.935 1.00 92.12 83 VAL A C 1
ATOM 643 O O . VAL A 1 83 ? 5.593 -1.520 -2.851 1.00 92.12 83 VAL A O 1
ATOM 646 N N . SER A 1 84 ? 5.413 0.297 -4.149 1.00 90.69 84 SER A N 1
ATOM 647 C CA . SER A 1 84 ? 4.740 1.107 -3.119 1.00 90.69 84 SER A CA 1
ATOM 648 C C . SER A 1 84 ? 3.359 0.551 -2.758 1.00 90.69 84 SER A C 1
ATOM 650 O O . SER A 1 84 ? 3.002 0.489 -1.579 1.00 90.69 84 SER A O 1
ATOM 652 N N . SER A 1 85 ? 2.615 0.077 -3.761 1.00 89.19 85 SER A N 1
ATOM 653 C CA . SER A 1 85 ? 1.296 -0.536 -3.587 1.00 89.19 85 SER A CA 1
ATOM 654 C C . SER A 1 85 ? 1.371 -1.815 -2.762 1.00 89.19 85 SER A C 1
ATOM 656 O O . SER A 1 85 ? 0.586 -1.989 -1.836 1.00 89.19 85 SER A O 1
ATOM 658 N N . ALA A 1 86 ? 2.342 -2.688 -3.047 1.00 90.88 86 ALA A N 1
ATOM 659 C CA . ALA A 1 86 ? 2.559 -3.919 -2.294 1.00 90.88 86 ALA A CA 1
ATOM 660 C C . ALA A 1 86 ? 2.907 -3.635 -0.826 1.00 90.88 86 ALA A C 1
ATOM 662 O O . ALA A 1 86 ? 2.338 -4.249 0.077 1.00 90.88 86 ALA A O 1
ATOM 663 N N . LEU A 1 87 ? 3.795 -2.666 -0.574 1.00 90.44 87 LEU A N 1
ATOM 664 C CA . LEU A 1 87 ? 4.150 -2.248 0.785 1.00 90.44 87 LEU A CA 1
ATOM 665 C C . LEU A 1 87 ? 2.955 -1.655 1.540 1.00 90.44 87 LEU A C 1
ATOM 667 O O . LEU A 1 87 ? 2.787 -1.924 2.729 1.00 90.44 87 LEU A O 1
ATOM 671 N N . ALA A 1 88 ? 2.122 -0.854 0.875 1.00 87.81 88 ALA A N 1
ATOM 672 C CA . ALA A 1 88 ? 0.911 -0.305 1.478 1.00 87.81 88 ALA A CA 1
ATOM 673 C C . ALA A 1 88 ? -0.111 -1.415 1.774 1.00 87.81 88 ALA A C 1
ATOM 675 O O . ALA A 1 88 ? -0.582 -1.522 2.905 1.00 87.81 88 ALA A O 1
ATOM 676 N N . ALA A 1 89 ? -0.388 -2.293 0.805 1.00 88.50 89 ALA A N 1
ATOM 677 C CA . ALA A 1 89 ? -1.300 -3.423 0.965 1.00 88.50 89 ALA A CA 1
ATOM 678 C C . ALA A 1 89 ? -0.887 -4.337 2.127 1.00 88.50 89 ALA A C 1
ATOM 680 O O . ALA A 1 89 ? -1.737 -4.739 2.918 1.00 88.50 89 ALA A O 1
ATOM 681 N N . PHE A 1 90 ? 0.412 -4.616 2.277 1.00 89.56 90 PHE A N 1
ATOM 682 C CA . PHE A 1 90 ? 0.927 -5.399 3.399 1.00 89.56 90 PHE A CA 1
ATOM 683 C C . PHE A 1 90 ? 0.677 -4.710 4.749 1.00 89.56 90 PHE A C 1
ATOM 685 O O . PHE A 1 90 ? 0.134 -5.327 5.662 1.00 89.56 90 PHE A O 1
ATOM 692 N N . GLN A 1 91 ? 1.014 -3.423 4.875 1.00 87.50 91 GLN A N 1
ATOM 693 C CA . GLN A 1 91 ? 0.823 -2.669 6.121 1.00 87.50 91 GLN A CA 1
ATOM 694 C C . GLN A 1 91 ? -0.653 -2.574 6.530 1.00 87.50 91 GLN A C 1
ATOM 696 O O . GLN A 1 91 ? -0.990 -2.810 7.692 1.00 87.50 91 GLN A O 1
ATOM 701 N N . PHE A 1 92 ? -1.539 -2.262 5.581 1.00 84.38 92 PHE A N 1
ATOM 702 C CA . PHE A 1 92 ? -2.977 -2.210 5.840 1.00 84.38 92 PHE A CA 1
ATOM 703 C C . PHE A 1 92 ? -3.562 -3.602 6.106 1.00 84.38 92 PHE A C 1
ATOM 705 O O . PHE A 1 92 ? -4.413 -3.741 6.979 1.00 84.38 92 PHE A O 1
ATOM 712 N N . GLY A 1 93 ? -3.073 -4.642 5.424 1.00 85.62 93 GLY A N 1
ATOM 713 C CA . GLY A 1 93 ? -3.503 -6.022 5.641 1.00 85.62 93 GLY A CA 1
ATOM 714 C C . GLY A 1 93 ? -3.167 -6.525 7.044 1.00 85.62 93 GLY A C 1
ATOM 715 O O . GLY A 1 93 ? -4.034 -7.067 7.724 1.00 85.62 93 GLY A O 1
ATOM 716 N N . VAL A 1 94 ? -1.940 -6.279 7.519 1.00 87.12 94 VAL A N 1
ATOM 717 C CA . VAL A 1 94 ? -1.542 -6.604 8.899 1.00 87.12 94 VAL A CA 1
ATOM 718 C C . VAL A 1 94 ? -2.440 -5.886 9.904 1.00 87.12 94 VAL A C 1
ATOM 720 O O . VAL A 1 94 ? -2.902 -6.504 10.857 1.00 87.12 94 VAL A O 1
ATOM 723 N N . ARG A 1 95 ? -2.745 -4.603 9.679 1.00 83.25 95 ARG A N 1
ATOM 724 C CA . ARG A 1 95 ? -3.646 -3.849 10.561 1.00 83.25 95 ARG A CA 1
ATOM 725 C C . ARG A 1 95 ? -5.066 -4.388 10.569 1.00 83.25 95 ARG A C 1
ATOM 727 O O . ARG A 1 95 ? -5.619 -4.551 11.647 1.00 83.25 95 ARG A O 1
ATOM 734 N N . LEU A 1 96 ? -5.624 -4.704 9.404 1.00 84.31 96 LEU A N 1
ATOM 735 C CA . LEU A 1 96 ? -6.961 -5.281 9.300 1.00 84.31 96 LEU A CA 1
ATOM 736 C C . LEU A 1 96 ? -7.065 -6.578 10.117 1.00 84.31 96 LEU A C 1
ATOM 738 O O . LEU A 1 96 ? -8.045 -6.779 10.828 1.00 84.31 96 LEU A O 1
ATOM 742 N N . ILE A 1 97 ? -6.032 -7.427 10.060 1.00 86.44 97 ILE A N 1
ATOM 743 C CA . ILE A 1 97 ? -5.951 -8.666 10.847 1.00 86.44 97 ILE A CA 1
ATOM 744 C C . ILE A 1 97 ? -5.863 -8.365 12.349 1.00 86.44 97 ILE A C 1
ATOM 746 O O . ILE A 1 97 ? -6.560 -9.005 13.137 1.00 86.44 97 ILE A O 1
ATOM 750 N N . THR A 1 98 ? -5.041 -7.394 12.754 1.00 83.56 98 THR A N 1
ATOM 751 C CA . THR A 1 98 ? -4.938 -6.981 14.160 1.00 83.56 98 THR A CA 1
ATOM 752 C C . THR A 1 98 ? -6.277 -6.460 14.681 1.00 83.56 98 THR A C 1
ATOM 754 O O . THR A 1 98 ? -6.750 -6.957 15.701 1.00 83.56 98 THR A O 1
ATOM 757 N N . ASP A 1 99 ? -6.938 -5.559 13.951 1.00 79.56 99 ASP A N 1
ATOM 758 C CA . ASP A 1 99 ? -8.251 -5.017 14.319 1.00 79.56 99 ASP A CA 1
ATOM 759 C C . ASP A 1 99 ? -9.303 -6.138 14.413 1.00 79.56 99 ASP A C 1
ATOM 761 O O . ASP A 1 99 ? -10.067 -6.182 15.376 1.00 79.56 99 ASP A O 1
ATOM 765 N N . LEU A 1 100 ? -9.294 -7.106 13.486 1.00 80.12 100 LEU A N 1
ATOM 766 C CA . LEU A 1 100 ? -10.141 -8.307 13.552 1.00 80.12 100 LEU A CA 1
ATOM 767 C C . LEU A 1 100 ? -9.872 -9.159 14.800 1.00 80.12 100 LEU A C 1
ATOM 769 O O . LEU A 1 100 ? -10.808 -9.710 15.376 1.00 80.12 100 LEU A O 1
ATOM 773 N N . SER A 1 101 ? -8.613 -9.275 15.227 1.00 78.38 101 SER A N 1
ATOM 774 C CA . SER A 1 101 ? -8.224 -10.065 16.403 1.00 78.38 101 SER A CA 1
ATOM 775 C C . SER A 1 101 ? -8.578 -9.398 17.738 1.00 78.38 101 SER A C 1
ATOM 777 O O . SER A 1 101 ? -8.765 -10.086 18.744 1.00 78.38 101 SER A O 1
ATOM 779 N N . GLU A 1 102 ? -8.718 -8.072 17.762 1.00 73.88 102 GLU A N 1
ATOM 780 C CA . GLU A 1 102 ? -9.134 -7.323 18.951 1.00 73.88 102 GLU A CA 1
ATOM 781 C C . GLU A 1 102 ? -10.653 -7.405 19.204 1.00 73.88 102 GLU A C 1
ATOM 783 O O . GLU A 1 102 ? -11.084 -7.345 20.362 1.00 73.88 102 GLU A O 1
ATOM 788 N N . LEU A 1 103 ? -11.460 -7.632 18.156 1.00 62.81 103 LEU A N 1
ATOM 789 C CA . LEU A 1 103 ? -12.923 -7.798 18.236 1.00 62.81 103 LEU A CA 1
ATOM 790 C C . LEU A 1 103 ? -13.374 -8.883 19.241 1.00 62.81 103 LEU A C 1
ATOM 792 O O . LEU A 1 103 ? -14.171 -8.560 20.128 1.00 62.81 103 LEU A O 1
ATOM 796 N N . PRO A 1 104 ? -12.864 -10.134 19.199 1.00 59.25 104 PRO A N 1
ATOM 797 C CA . PRO A 1 104 ? -13.307 -11.186 20.117 1.00 59.25 104 PRO A CA 1
ATOM 798 C C . PRO A 1 104 ? -13.004 -10.913 21.598 1.00 59.25 104 PRO A C 1
ATOM 800 O O . PRO A 1 104 ? -13.649 -11.500 22.462 1.00 59.25 104 PRO A O 1
ATOM 803 N N . ARG A 1 105 ? -12.056 -10.027 21.941 1.00 57.84 105 ARG A N 1
ATOM 804 C CA . ARG A 1 105 ? -11.725 -9.743 23.352 1.00 57.84 105 ARG A CA 1
ATOM 805 C C . ARG A 1 105 ? -12.646 -8.717 24.003 1.00 57.84 105 ARG A C 1
ATOM 807 O O . ARG A 1 105 ? -12.842 -8.776 25.215 1.00 57.84 105 ARG A O 1
ATOM 814 N N . THR A 1 106 ? -13.208 -7.783 23.236 1.00 56.34 106 THR A N 1
ATOM 815 C CA . THR A 1 106 ? -14.035 -6.708 23.813 1.00 56.34 106 THR A CA 1
ATOM 816 C C . THR A 1 106 ? -15.487 -7.125 24.031 1.00 56.34 106 THR A C 1
ATOM 818 O O . THR A 1 106 ? -16.108 -6.636 24.970 1.00 56.34 106 THR A O 1
ATOM 821 N N . GLU A 1 107 ? -16.026 -8.039 23.217 1.00 53.72 107 GLU A N 1
ATOM 822 C CA . GLU A 1 107 ? -17.381 -8.579 23.418 1.00 53.72 107 GLU A CA 1
ATOM 823 C C . GLU A 1 107 ? -17.458 -9.514 24.633 1.00 53.72 107 GLU A C 1
ATOM 825 O O . GLU A 1 107 ? -18.422 -9.452 25.391 1.00 53.72 107 GLU A O 1
ATOM 830 N N . VAL A 1 108 ? -16.408 -10.301 24.896 1.00 53.34 108 VAL A N 1
ATOM 831 C CA . VAL A 1 108 ? -16.345 -11.189 26.074 1.00 53.34 108 VAL A CA 1
ATOM 832 C C . VAL A 1 108 ? -16.183 -10.398 27.379 1.00 53.34 108 VAL A C 1
ATOM 834 O O . VAL A 1 108 ? -16.726 -10.789 28.406 1.00 53.34 108 VAL A O 1
ATOM 837 N N . ALA A 1 109 ? -15.491 -9.254 27.350 1.00 52.22 109 ALA A N 1
ATOM 838 C CA . ALA A 1 109 ? -15.325 -8.389 28.522 1.00 52.22 109 ALA A CA 1
ATOM 839 C C . ALA A 1 109 ? -16.579 -7.558 28.869 1.00 52.22 109 ALA A C 1
ATOM 841 O O . ALA A 1 109 ? -16.653 -7.002 29.962 1.00 52.22 109 ALA A O 1
ATOM 842 N N . ALA A 1 110 ? -17.544 -7.450 27.950 1.00 52.47 110 ALA A N 1
ATOM 843 C CA . ALA A 1 110 ? -18.767 -6.666 28.125 1.00 52.47 110 ALA A CA 1
ATOM 844 C C . ALA A 1 110 ? -19.975 -7.494 28.601 1.00 52.47 110 ALA A C 1
ATOM 846 O O . ALA A 1 110 ? -21.050 -6.922 28.765 1.00 52.47 110 ALA A O 1
ATOM 847 N N . ALA A 1 111 ? -19.822 -8.806 28.824 1.00 44.47 111 ALA A N 1
ATOM 848 C CA . ALA A 1 111 ? -20.854 -9.629 29.447 1.00 44.47 111 ALA A CA 1
ATOM 849 C C . ALA A 1 111 ? -20.974 -9.247 30.940 1.00 44.47 111 ALA A C 1
ATOM 851 O O . ALA A 1 111 ? -20.043 -9.514 31.704 1.00 44.47 111 ALA A O 1
ATOM 852 N N . PRO A 1 112 ? -22.072 -8.597 31.369 1.00 56.94 112 PRO A N 1
ATOM 853 C CA . PRO A 1 112 ? -22.288 -8.286 32.772 1.00 56.94 112 PRO A CA 1
ATOM 854 C C . PRO A 1 112 ? -22.707 -9.565 33.506 1.00 56.94 112 PRO A C 1
ATOM 856 O O . PRO A 1 112 ? -23.601 -10.275 33.040 1.00 56.94 112 PRO A O 1
ATOM 859 N N . TYR A 1 113 ? -22.064 -9.850 34.640 1.00 54.91 113 TYR A N 1
ATOM 860 C CA . TYR A 1 113 ? -22.707 -10.612 35.713 1.00 54.91 113 TYR A CA 1
ATOM 861 C C . TYR A 1 113 ? -23.760 -9.726 36.381 1.00 54.91 113 TYR A C 1
ATOM 863 O O . TYR A 1 113 ? -23.470 -8.515 36.541 1.00 54.91 113 TYR A O 1
#

InterPro domains:
  IPR007387 TRAP transporter, small membrane protein DctQ [PTHR35011] (1-105)
  IPR055348 Tripartite ATP-independent periplasmic transporters, DctQ component [PF04290] (1-100)

Radius of gyration: 19.03 Å; chains: 1; bounding box: 40×25×61 Å

Secondary structure (DSSP, 8-state):
-HHHHHHHHHHHHHHT--HHHHHTGGGS-HHHHHHHHHHHHHHHHHHHHHHHHHHHHHHHHTTT-B-TTT--BTHHHHTHHHHHHHHHHHHHHHHHHHHHHHHHHHHHHT---